Protein AF-B6BII5-F1 (afdb_monomer)

Foldseek 3Di:
DDPPCP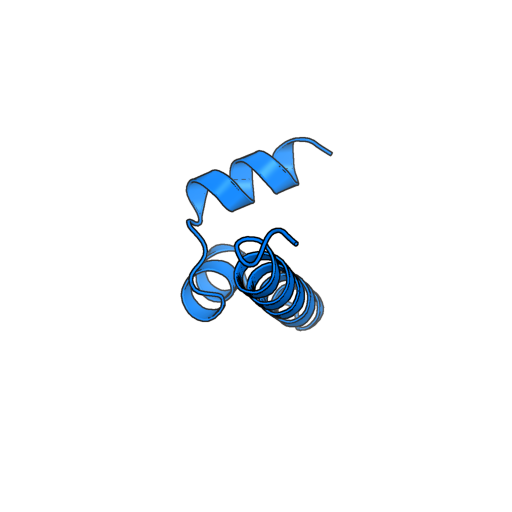LVVQLVVQLVVCVVVVDDLVVSCVVSVHDSVVVCVVVVVD

pLDDT: mean 79.48, std 14.93, range [35.12, 91.75]

Sequence (46 aa):
MSIININQTQRVKVLLRLLDNHENIETACSKAGLNVEVTKKFLSLN

Secondary structure (DSSP, 8-state):
--TTSHHHHHHHHHHHHHHHTT--HHHHHHHHT--HHHHHHHHTT-

Radius of gyration: 11.02 Å; Cα contacts (8 Å, |Δi|>4): 27; chains: 1; bounding box: 21×32×22 Å

Mean predicted aligned error: 6.78 Å

Solvent-accessible surface area (backbone atoms only — not comparable to full-atom values): 2708 Å² total; per-residue (Å²): 132,87,83,80,59,66,66,58,56,52,30,51,52,46,26,52,54,32,46,73,69,72,42,54,65,62,60,23,19,59,75,31,75,42,61,47,69,62,48,48,55,60,57,74,70,109

Structure (mmCIF, N/CA/C/O backbone):
data_AF-B6BII5-F1
#
_entry.id   AF-B6BII5-F1
#
loop_
_atom_site.group_PDB
_atom_site.id
_atom_site.type_symbol
_atom_site.label_atom_id
_atom_site.label_alt_id
_atom_site.label_comp_id
_atom_site.label_asym_id
_atom_site.label_entity_id
_atom_site.label_seq_id
_atom_site.pdbx_PDB_ins_code
_atom_site.Cartn_x
_atom_site.Cartn_y
_atom_site.Cartn_z
_atom_site.occupancy
_atom_site.B_iso_or_equiv
_atom_site.auth_seq_id
_atom_site.auth_comp_id
_atom_site.auth_asym_id
_atom_site.auth_atom_id
_atom_site.pdbx_PDB_model_num
ATOM 1 N N . MET A 1 1 ? -14.863 24.761 -14.357 1.00 35.12 1 MET A N 1
ATOM 2 C CA . MET A 1 1 ? -14.516 23.335 -14.547 1.00 35.12 1 MET A CA 1
ATOM 3 C C . MET A 1 1 ? -13.566 22.947 -13.420 1.00 35.12 1 MET A C 1
ATOM 5 O O . MET A 1 1 ? -12.508 23.553 -13.327 1.00 35.12 1 MET A O 1
ATOM 9 N N . SER A 1 2 ? -13.957 22.070 -12.495 1.00 41.91 2 SER A N 1
ATOM 10 C CA . SER A 1 2 ? -13.194 21.819 -11.259 1.00 41.91 2 SER A CA 1
ATOM 11 C C . SER A 1 2 ? -11.929 20.988 -11.526 1.00 41.91 2 SER A C 1
ATOM 13 O O . SER A 1 2 ? -12.009 19.798 -11.807 1.00 41.91 2 SER A O 1
ATOM 15 N N . ILE A 1 3 ? -10.758 21.622 -11.422 1.00 50.12 3 ILE A N 1
ATOM 16 C CA . ILE A 1 3 ? -9.418 21.068 -11.727 1.00 50.12 3 ILE A CA 1
ATOM 17 C C . ILE A 1 3 ? -8.871 20.169 -10.585 1.00 50.12 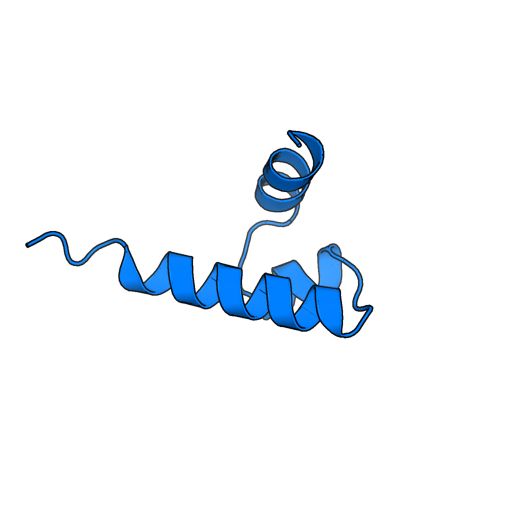3 ILE A C 1
ATOM 19 O O . ILE A 1 3 ? -7.794 19.591 -10.686 1.00 50.12 3 ILE A O 1
ATOM 23 N N . ILE A 1 4 ? -9.624 19.985 -9.495 1.00 54.25 4 ILE A N 1
ATOM 24 C CA . ILE A 1 4 ? -9.103 19.439 -8.226 1.00 54.25 4 ILE A CA 1
ATOM 25 C C . ILE A 1 4 ? -9.108 17.890 -8.167 1.00 54.25 4 ILE A C 1
ATOM 27 O O . ILE A 1 4 ? -8.359 17.301 -7.391 1.00 54.25 4 ILE A O 1
ATOM 31 N N . ASN A 1 5 ? -9.855 17.190 -9.032 1.00 54.31 5 ASN A N 1
ATOM 32 C CA . ASN A 1 5 ? -10.083 15.739 -8.875 1.00 54.31 5 ASN A CA 1
ATOM 33 C C . ASN A 1 5 ? -9.201 14.804 -9.724 1.00 54.31 5 ASN A C 1
ATOM 35 O O . ASN A 1 5 ? -9.212 13.598 -9.484 1.00 54.31 5 ASN A O 1
ATOM 39 N N . ILE A 1 6 ? -8.407 15.306 -10.678 1.00 55.62 6 ILE A N 1
ATOM 40 C CA . ILE A 1 6 ? -7.597 14.435 -11.559 1.00 55.62 6 ILE A CA 1
ATOM 41 C C . ILE A 1 6 ? -6.539 13.633 -10.780 1.00 55.62 6 ILE A C 1
ATOM 43 O O . ILE A 1 6 ? -6.299 12.463 -11.081 1.00 55.62 6 ILE A O 1
ATOM 47 N N . ASN A 1 7 ? -5.941 14.228 -9.743 1.00 73.31 7 ASN A N 1
ATOM 48 C CA . ASN A 1 7 ? -4.814 13.620 -9.033 1.00 73.31 7 ASN A CA 1
ATOM 49 C C . ASN A 1 7 ? -5.247 12.455 -8.118 1.00 73.31 7 ASN A C 1
ATOM 51 O O . ASN A 1 7 ? -4.556 11.444 -8.016 1.00 73.31 7 ASN A O 1
ATOM 55 N N . GLN A 1 8 ? -6.424 12.543 -7.487 1.00 77.25 8 GLN A N 1
ATOM 56 C CA . GLN A 1 8 ? -6.912 11.473 -6.608 1.00 77.25 8 GLN A CA 1
ATOM 57 C C . GLN A 1 8 ? -7.317 10.220 -7.386 1.00 77.25 8 GLN A C 1
ATOM 59 O O . GLN A 1 8 ? -6.963 9.114 -6.983 1.00 77.25 8 GLN A O 1
ATOM 64 N N . THR A 1 9 ? -7.988 10.371 -8.530 1.00 82.50 9 THR A N 1
ATOM 65 C CA . THR A 1 9 ? -8.375 9.224 -9.363 1.00 82.50 9 THR A CA 1
ATOM 66 C C . THR A 1 9 ? -7.158 8.439 -9.848 1.00 82.50 9 THR A C 1
ATOM 68 O O . THR A 1 9 ? -7.188 7.209 -9.860 1.00 82.50 9 THR A O 1
ATOM 71 N N . GLN A 1 10 ? -6.066 9.119 -10.214 1.00 84.19 10 GLN A N 1
ATOM 72 C CA . GLN A 1 10 ? -4.830 8.436 -10.604 1.00 84.19 10 GLN A CA 1
ATOM 73 C C . GLN A 1 10 ? -4.196 7.674 -9.438 1.00 84.19 10 GLN A C 1
ATOM 75 O O . GLN A 1 10 ? -3.812 6.520 -9.613 1.00 84.19 10 GLN A O 1
ATOM 80 N N . ARG A 1 11 ? -4.163 8.262 -8.238 1.00 85.56 11 ARG A N 1
ATOM 81 C CA . ARG A 1 11 ? -3.658 7.582 -7.036 1.00 85.56 11 ARG A CA 1
ATOM 82 C C . ARG A 1 11 ? -4.473 6.336 -6.681 1.00 85.56 11 ARG A C 1
ATOM 84 O O . ARG A 1 11 ? -3.891 5.295 -6.396 1.00 85.56 11 ARG A O 1
ATOM 91 N N . VAL A 1 12 ? -5.802 6.402 -6.775 1.00 86.44 12 VAL A N 1
ATOM 92 C CA . VAL A 1 12 ? -6.679 5.237 -6.545 1.00 86.44 12 VAL A CA 1
ATOM 93 C C . VAL A 1 12 ? -6.475 4.160 -7.616 1.00 86.44 12 VAL A C 1
ATOM 95 O O . VAL A 1 12 ? -6.415 2.981 -7.283 1.00 86.44 12 VAL A O 1
ATOM 98 N N . LYS A 1 13 ? -6.290 4.532 -8.891 1.00 88.25 13 LYS A N 1
ATOM 99 C CA . LYS A 1 13 ? -5.940 3.565 -9.949 1.00 88.25 13 LYS A CA 1
ATOM 100 C C . LYS A 1 13 ? -4.617 2.850 -9.669 1.00 88.25 13 LYS A C 1
ATOM 102 O O . LYS A 1 13 ? -4.526 1.647 -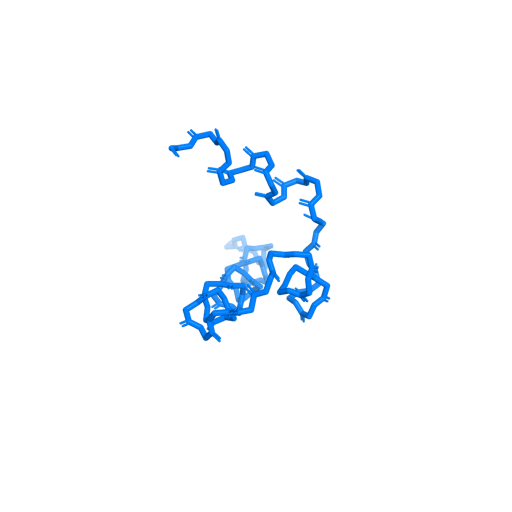9.889 1.00 88.25 13 LYS A O 1
ATOM 107 N N . VAL A 1 14 ? -3.605 3.575 -9.189 1.00 89.12 14 VAL A N 1
ATOM 108 C CA . VAL A 1 14 ? -2.312 2.985 -8.804 1.00 89.12 14 VAL A CA 1
ATOM 109 C C . VAL A 1 14 ? -2.488 2.034 -7.623 1.00 89.12 14 VAL A C 1
ATOM 111 O O . VAL A 1 14 ? -2.000 0.912 -7.689 1.00 89.12 14 VAL A O 1
ATOM 114 N N . LEU A 1 15 ? -3.235 2.438 -6.592 1.00 89.69 15 LEU A N 1
ATOM 115 C CA . LEU A 1 15 ? -3.558 1.579 -5.454 1.00 89.69 15 LEU A CA 1
ATOM 116 C C . LEU A 1 15 ? -4.234 0.276 -5.902 1.00 89.69 15 LEU A C 1
ATOM 118 O O . LEU A 1 15 ? -3.752 -0.795 -5.558 1.00 89.69 15 LEU A O 1
ATOM 122 N N . LEU A 1 16 ? -5.308 0.360 -6.696 1.00 88.62 16 LEU A N 1
ATOM 123 C CA . LEU A 1 16 ? -6.031 -0.813 -7.199 1.00 88.62 16 LEU A CA 1
ATOM 124 C C . LEU A 1 16 ? -5.115 -1.738 -8.003 1.00 88.62 16 LEU A C 1
ATOM 126 O O . LEU A 1 16 ? -5.140 -2.946 -7.803 1.00 88.62 16 LEU A O 1
ATOM 130 N N . ARG A 1 17 ? -4.255 -1.173 -8.859 1.00 91.38 17 ARG A N 1
ATOM 131 C CA . ARG A 1 17 ? -3.274 -1.951 -9.623 1.00 91.38 17 ARG A CA 1
ATOM 132 C C . ARG A 1 17 ? -2.269 -2.658 -8.713 1.00 91.38 17 ARG A C 1
ATOM 134 O O . ARG A 1 17 ? -1.884 -3.780 -9.005 1.00 91.38 17 ARG A O 1
ATOM 141 N N . LEU A 1 18 ? -1.809 -2.020 -7.640 1.00 90.44 18 LEU A N 1
ATOM 142 C CA . LEU A 1 18 ? -0.861 -2.630 -6.701 1.00 90.44 18 LEU A CA 1
ATOM 143 C C . LEU A 1 18 ? -1.521 -3.741 -5.873 1.00 90.44 18 LEU A C 1
ATOM 145 O O . LEU A 1 18 ? -0.916 -4.792 -5.688 1.00 90.44 18 LEU A O 1
ATOM 149 N N . LEU A 1 19 ? -2.774 -3.546 -5.454 1.00 87.88 19 LEU A N 1
ATOM 150 C CA . LEU A 1 19 ? -3.563 -4.577 -4.771 1.00 87.88 19 LEU A CA 1
ATOM 151 C C . LEU A 1 19 ? -3.822 -5.794 -5.667 1.00 87.88 19 LEU A C 1
ATOM 153 O O . LEU A 1 19 ? -3.696 -6.923 -5.206 1.00 87.88 19 LEU A O 1
ATOM 157 N N . ASP A 1 20 ? -4.114 -5.568 -6.949 1.00 90.38 20 ASP A N 1
ATOM 158 C CA . ASP A 1 20 ? -4.261 -6.626 -7.957 1.00 90.38 20 ASP A CA 1
ATOM 159 C C . ASP A 1 20 ? -2.962 -7.436 -8.145 1.00 90.38 20 ASP A C 1
ATOM 161 O O . ASP A 1 20 ? -2.991 -8.648 -8.320 1.00 90.38 20 ASP A O 1
ATOM 165 N N . ASN A 1 21 ? -1.799 -6.797 -7.974 1.00 91.75 21 ASN A N 1
ATOM 166 C CA . ASN A 1 21 ? -0.491 -7.465 -7.963 1.00 91.75 21 ASN A CA 1
ATOM 167 C C . ASN A 1 21 ? -0.160 -8.170 -6.629 1.00 91.75 21 ASN A C 1
ATOM 169 O O . ASN A 1 21 ? 1.005 -8.476 -6.378 1.00 91.75 21 ASN A O 1
ATOM 173 N N . HIS A 1 22 ? -1.153 -8.421 -5.768 1.00 86.69 22 HIS A N 1
ATOM 174 C CA . HIS A 1 22 ? -0.983 -9.030 -4.443 1.00 86.69 22 HIS A CA 1
ATOM 175 C C . HIS A 1 22 ? -0.053 -8.242 -3.494 1.00 86.69 22 HIS A C 1
ATOM 177 O O . HIS A 1 22 ? 0.472 -8.805 -2.529 1.00 86.69 22 HIS A O 1
ATOM 183 N N . GLU A 1 23 ? 0.151 -6.935 -3.710 1.00 85.69 23 GLU A N 1
ATOM 184 C CA . GLU A 1 23 ? 0.887 -6.119 -2.742 1.00 85.69 23 GLU A CA 1
ATOM 185 C C . GLU A 1 23 ? 0.050 -5.814 -1.497 1.00 85.69 23 GLU A C 1
ATOM 187 O O . GLU A 1 23 ? -1.169 -5.642 -1.542 1.00 85.69 23 GLU A O 1
ATOM 192 N N . ASN A 1 24 ? 0.732 -5.686 -0.358 1.00 88.88 24 ASN A N 1
ATOM 193 C CA . ASN A 1 24 ? 0.100 -5.285 0.892 1.00 88.88 24 ASN A CA 1
ATOM 194 C C . ASN A 1 24 ? -0.457 -3.852 0.775 1.00 88.88 24 ASN A C 1
ATOM 196 O O . ASN A 1 24 ? 0.225 -2.959 0.268 1.00 88.88 24 ASN A O 1
ATOM 200 N N . ILE A 1 25 ? -1.666 -3.621 1.303 1.00 86.19 25 ILE A N 1
ATOM 201 C CA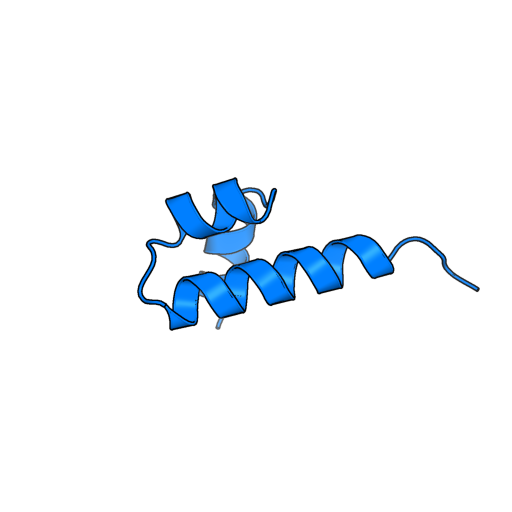 . ILE A 1 25 ? -2.339 -2.312 1.352 1.00 86.19 25 ILE A CA 1
ATOM 202 C C . ILE A 1 25 ? -1.407 -1.211 1.876 1.00 86.19 25 ILE A C 1
ATOM 204 O O . ILE A 1 25 ? -1.436 -0.101 1.354 1.00 86.19 25 ILE A O 1
ATOM 208 N N . GLU A 1 26 ? -0.562 -1.490 2.870 1.00 87.56 26 GLU A N 1
ATOM 209 C CA . GLU A 1 26 ? 0.352 -0.491 3.443 1.00 87.56 26 GLU A CA 1
ATOM 210 C C . GLU A 1 26 ? 1.415 -0.039 2.436 1.00 87.56 26 GLU A C 1
ATOM 212 O O . GLU A 1 26 ? 1.614 1.160 2.219 1.00 87.56 26 GLU A O 1
ATOM 217 N N . THR A 1 27 ? 2.040 -1.001 1.756 1.00 88.69 27 THR A N 1
ATOM 218 C CA . T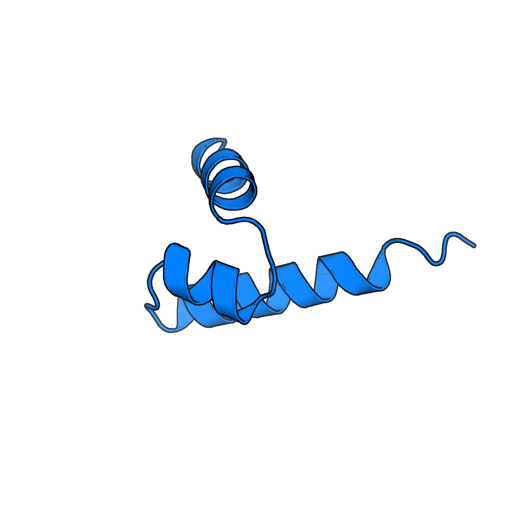HR A 1 27 ? 3.019 -0.762 0.690 1.00 88.69 27 THR A CA 1
ATOM 219 C C . THR A 1 27 ? 2.363 -0.099 -0.517 1.00 88.69 27 THR A C 1
ATOM 221 O O . THR A 1 27 ? 2.887 0.882 -1.047 1.00 88.69 27 THR A O 1
ATOM 224 N N . ALA A 1 28 ? 1.183 -0.577 -0.912 1.00 89.06 28 ALA A N 1
ATOM 225 C CA . ALA A 1 28 ? 0.423 -0.056 -2.036 1.00 89.06 28 ALA A CA 1
ATOM 226 C C . ALA A 1 28 ? -0.017 1.400 -1.808 1.00 89.06 28 ALA A C 1
ATOM 228 O O . ALA A 1 28 ? 0.131 2.237 -2.696 1.00 89.06 28 ALA A O 1
ATOM 229 N N . CYS A 1 29 ? -0.484 1.734 -0.602 1.00 89.06 29 CYS A N 1
ATOM 230 C CA . CYS A 1 29 ? -0.827 3.102 -0.209 1.00 89.06 29 CYS A CA 1
ATOM 231 C C . CYS A 1 29 ? 0.396 4.019 -0.212 1.00 89.06 29 CYS A C 1
ATOM 233 O O . CYS A 1 29 ? 0.325 5.123 -0.750 1.00 89.06 29 CYS A O 1
ATOM 235 N N . SER A 1 30 ? 1.521 3.552 0.339 1.00 87.88 30 SER A N 1
ATOM 236 C CA . SER A 1 30 ? 2.774 4.311 0.357 1.00 87.88 30 SER A CA 1
ATOM 237 C C . SER A 1 30 ? 3.249 4.637 -1.067 1.00 87.88 30 SER A C 1
ATOM 239 O O . SER A 1 30 ? 3.510 5.797 -1.382 1.00 87.88 30 SER A O 1
ATOM 241 N N . LYS A 1 31 ? 3.232 3.647 -1.971 1.00 87.25 31 LYS A N 1
ATOM 242 C CA . LYS A 1 31 ? 3.575 3.812 -3.396 1.00 87.25 31 LYS A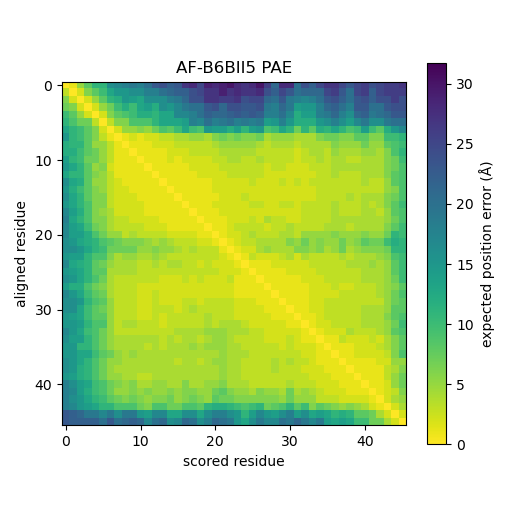 CA 1
ATOM 243 C C . LYS A 1 31 ? 2.569 4.676 -4.165 1.00 87.25 31 LYS A C 1
ATOM 245 O O . LYS A 1 31 ? 2.958 5.422 -5.059 1.00 87.25 31 LYS A O 1
ATOM 250 N N . ALA A 1 32 ? 1.285 4.603 -3.818 1.00 86.62 32 ALA A N 1
ATOM 251 C CA . ALA A 1 32 ? 0.235 5.434 -4.404 1.00 86.62 32 ALA A CA 1
ATOM 252 C C . ALA A 1 32 ? 0.201 6.868 -3.836 1.00 86.62 32 ALA A C 1
ATOM 254 O O . ALA A 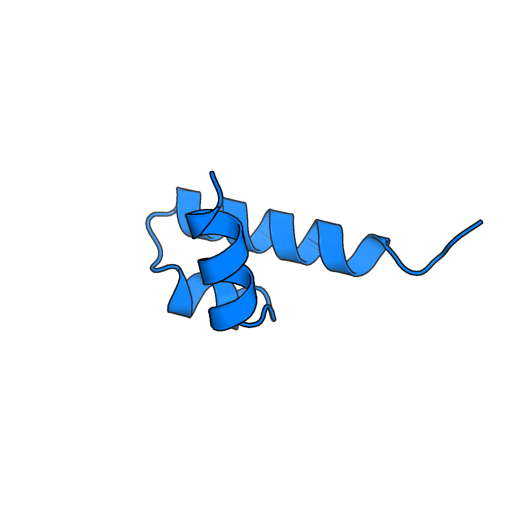1 32 ? -0.565 7.702 -4.324 1.00 86.62 32 ALA A O 1
ATOM 255 N N . GLY A 1 33 ? 0.996 7.177 -2.803 1.00 85.62 33 GLY A N 1
ATOM 256 C CA . GLY A 1 33 ? 0.952 8.467 -2.109 1.00 85.62 33 GLY A CA 1
ATOM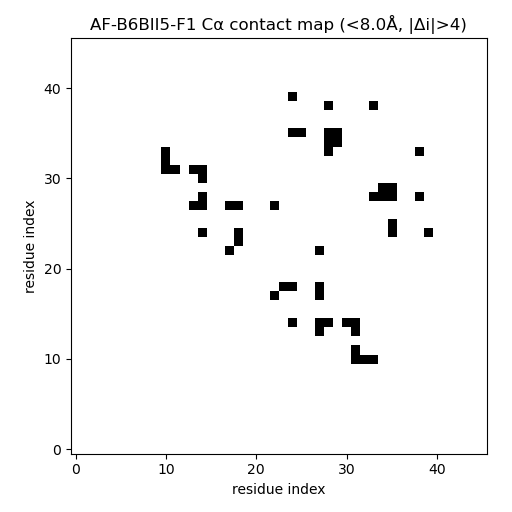 257 C C . GLY A 1 33 ? -0.395 8.725 -1.424 1.00 85.62 33 GLY A C 1
ATOM 258 O O . GLY A 1 33 ? -0.867 9.866 -1.384 1.00 85.62 33 GLY A O 1
ATOM 259 N N . LEU A 1 34 ? -1.039 7.659 -0.944 1.00 86.25 34 LEU A N 1
ATOM 260 C CA . LEU A 1 34 ? -2.303 7.685 -0.217 1.00 86.25 34 LEU A CA 1
ATOM 261 C C . LEU A 1 34 ? -2.060 7.413 1.265 1.00 86.25 34 LEU A C 1
ATOM 263 O O . LEU A 1 34 ? -1.183 6.639 1.644 1.00 86.25 34 LEU A O 1
ATOM 267 N N . ASN A 1 35 ? -2.869 8.038 2.119 1.00 88.62 35 ASN A N 1
ATOM 268 C CA . ASN A 1 35 ? -2.822 7.749 3.543 1.00 88.62 35 ASN A CA 1
ATOM 269 C C . ASN A 1 35 ? -3.389 6.341 3.786 1.00 88.62 35 ASN A C 1
ATOM 271 O O . ASN A 1 35 ? -4.530 6.051 3.415 1.00 88.62 35 ASN A O 1
ATOM 275 N N . VAL A 1 36 ? -2.580 5.487 4.414 1.00 87.00 36 VAL A N 1
ATOM 276 C CA . VAL A 1 36 ? -2.918 4.095 4.727 1.00 87.00 36 VAL A CA 1
ATOM 277 C C . VAL A 1 36 ? -4.160 4.012 5.610 1.00 87.00 36 VAL A C 1
ATOM 279 O O . VAL A 1 36 ? -5.032 3.199 5.340 1.00 87.00 36 VAL A O 1
ATOM 282 N N . GLU A 1 37 ? -4.287 4.854 6.636 1.00 85.88 37 GLU A N 1
ATOM 283 C CA . GLU A 1 37 ? -5.427 4.826 7.560 1.00 85.88 37 GLU A CA 1
ATOM 284 C C . GLU A 1 37 ? -6.729 5.235 6.874 1.00 85.88 37 GLU A C 1
ATOM 286 O O . GLU A 1 37 ? -7.766 4.604 7.072 1.00 85.88 37 GLU A O 1
ATOM 291 N N . VAL A 1 38 ? -6.673 6.272 6.033 1.00 85.00 38 VAL A N 1
ATOM 292 C CA . VAL A 1 38 ? -7.831 6.732 5.250 1.00 85.00 38 VAL A CA 1
ATOM 293 C C . VAL A 1 38 ? -8.245 5.660 4.249 1.00 85.00 38 VAL A C 1
ATOM 295 O O . VAL A 1 38 ? -9.426 5.351 4.120 1.00 85.00 38 VAL A O 1
ATOM 298 N N . THR A 1 39 ? -7.268 5.052 3.580 1.00 84.69 39 THR A N 1
ATOM 299 C CA . THR A 1 39 ? -7.501 3.991 2.600 1.00 84.69 39 THR A CA 1
ATOM 300 C C . THR A 1 39 ? -8.040 2.722 3.256 1.00 84.69 39 THR A C 1
ATOM 302 O O . THR A 1 39 ? -9.015 2.165 2.768 1.00 84.69 39 THR A O 1
ATOM 305 N N . LYS A 1 40 ? -7.476 2.294 4.394 1.00 84.38 40 LYS A N 1
ATOM 306 C CA . LYS A 1 40 ? -7.986 1.161 5.181 1.00 84.38 40 LYS A CA 1
ATOM 307 C C . LYS A 1 40 ? -9.422 1.419 5.626 1.00 84.38 40 LYS A C 1
ATOM 309 O O . LYS A 1 40 ? -10.258 0.556 5.426 1.00 84.38 40 LYS A O 1
ATOM 314 N N . LYS A 1 41 ? -9.741 2.614 6.140 1.00 84.75 41 LYS A N 1
ATOM 315 C CA . LYS A 1 41 ? -11.127 2.989 6.478 1.00 84.75 41 LYS A CA 1
ATOM 316 C C . LYS A 1 41 ? -12.057 2.919 5.266 1.00 84.75 41 LYS A C 1
ATOM 318 O O . LYS A 1 41 ? -13.163 2.418 5.399 1.00 84.75 41 LYS A O 1
ATOM 323 N N . PHE A 1 42 ? -11.611 3.389 4.101 1.00 82.06 42 PHE A N 1
ATOM 324 C CA . PHE A 1 42 ? -12.391 3.344 2.863 1.00 82.06 42 PHE A CA 1
ATOM 325 C C . PHE A 1 42 ? -12.632 1.909 2.364 1.00 82.06 42 PHE A C 1
ATOM 327 O O . PHE A 1 42 ? -13.748 1.590 1.968 1.00 82.06 42 PHE A O 1
ATOM 334 N N . LEU A 1 43 ? -11.615 1.038 2.413 1.00 78.00 43 LEU A N 1
ATOM 335 C CA . LEU A 1 43 ? -11.754 -0.377 2.049 1.00 78.00 43 LEU A CA 1
ATOM 336 C C . LEU A 1 43 ? -12.550 -1.180 3.084 1.00 78.00 43 LEU A C 1
ATOM 338 O O . LEU A 1 43 ? -13.304 -2.057 2.699 1.00 78.00 43 LEU A O 1
ATOM 342 N N . SER A 1 44 ? -12.411 -0.885 4.379 1.00 74.06 44 SER A N 1
ATOM 343 C CA . SER A 1 44 ? -13.166 -1.552 5.451 1.00 74.06 44 SER A CA 1
ATOM 344 C C . SER A 1 44 ? -14.645 -1.155 5.500 1.00 74.06 44 SER A C 1
ATOM 346 O O . SER A 1 44 ? -15.386 -1.719 6.298 1.00 74.06 44 SER A O 1
ATOM 348 N N . LEU A 1 45 ? -15.073 -0.181 4.692 1.00 54.03 45 LEU A N 1
ATOM 349 C CA . LEU A 1 45 ? -16.457 0.296 4.608 1.00 54.03 45 LEU A CA 1
ATOM 350 C C . LEU A 1 45 ? -17.271 -0.335 3.461 1.00 54.03 45 LEU A C 1
ATOM 352 O O . LEU A 1 45 ? -18.391 0.112 3.227 1.00 54.03 45 LEU A O 1
ATOM 356 N N . ASN A 1 46 ? -16.752 -1.359 2.772 1.00 43.97 46 ASN A N 1
ATOM 357 C CA . ASN A 1 46 ? -17.515 -2.184 1.823 1.00 43.97 46 ASN A CA 1
ATOM 358 C C . ASN A 1 46 ? -17.348 -3.674 2.111 1.00 43.97 46 A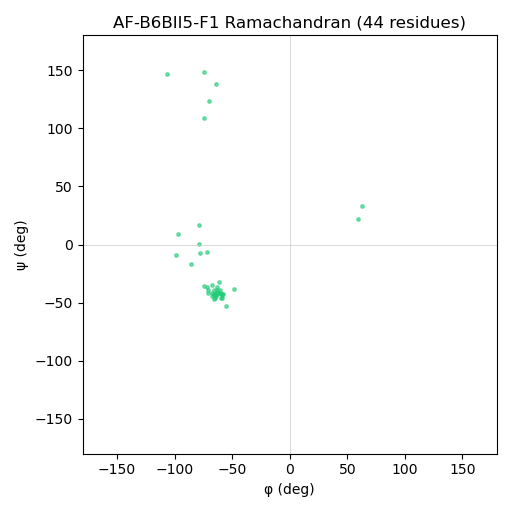SN A C 1
ATOM 360 O O . ASN A 1 46 ? -16.184 -4.118 2.210 1.00 43.97 46 ASN A O 1
#

Organism: Sulfurimonas gotlandica (strain DSM 19862 / JCM 16533 / GD1) (NCBI:txid929558)

Nearest PDB structures (foldseek):
  7toc-assembly1_B  TM=8.654E-01  e=7.629E+00  Candidozyma auris
  2r0q-assembly1_E  TM=6.512E-01  e=5.424E+00  Staphylococcus aureus
  2r0q-assembly1_F  TM=6.514E-01  e=6.217E+00  Staphylococcus aureus
  2m8g-assembly1_X  TM=4.978E-01  e=5.424E+00  Aquifex aeolicus VF5